Protein AF-A0A8T5UU62-F1 (afdb_monomer_lite)

Sequence (98 aa):
MIKRKKLLFLLTGALVLIFVFSVSPNSNSTIYYDDPNVVAYPRSSGTLEGSENVIVINIYRDVEFNPYGVVNIIDELIFKNEDNNPIDSIYIGIPLER

Secondary structure (DSSP, 8-state):
---HHHHHHHHHHHHHHHHHHHT------------TT-------TTSGGGGGGEEEEEEEEEEEE-TTS-EEEEEEEEEEE-SSSPP-------PPP-

pLDDT: mean 74.61, std 17.84, range [38.0, 94.94]

Structure (mmCIF, N/CA/C/O backbone):
data_AF-A0A8T5UU62-F1
#
_entry.id   AF-A0A8T5UU62-F1
#
loop_
_atom_site.group_PDB
_atom_site.id
_atom_site.type_symbol
_atom_site.label_atom_id
_atom_site.label_alt_id
_atom_site.label_comp_id
_atom_site.label_asym_id
_atom_site.label_entity_id
_atom_site.label_seq_id
_atom_site.pdbx_PDB_ins_code
_atom_site.Cartn_x
_atom_site.Cartn_y
_atom_site.Cartn_z
_atom_site.occupancy
_atom_site.B_iso_or_equiv
_atom_site.auth_seq_id
_atom_site.auth_comp_id
_atom_site.auth_asym_id
_atom_site.auth_atom_id
_atom_site.pdbx_PDB_model_num
ATOM 1 N N . MET A 1 1 ? -10.827 31.023 40.789 1.00 60.91 1 MET A N 1
ATOM 2 C CA . MET A 1 1 ? -10.180 29.769 41.247 1.00 60.91 1 MET A CA 1
ATOM 3 C C . MET A 1 1 ? -10.877 28.573 40.617 1.00 60.91 1 MET A C 1
ATOM 5 O O . MET A 1 1 ? -12.004 28.260 40.987 1.00 60.91 1 MET A O 1
ATOM 9 N N . ILE A 1 2 ? -10.246 27.920 39.639 1.00 65.00 2 ILE A N 1
ATOM 10 C CA . ILE A 1 2 ? -10.754 26.654 39.095 1.00 65.00 2 ILE A CA 1
ATOM 11 C C . ILE A 1 2 ? -10.720 25.617 40.225 1.00 65.00 2 ILE A C 1
ATOM 13 O O . ILE A 1 2 ? -9.695 25.434 40.881 1.00 65.00 2 ILE A O 1
ATOM 17 N N . LYS A 1 3 ? -11.857 24.969 40.503 1.00 83.94 3 LYS A N 1
ATOM 18 C CA . LYS A 1 3 ? -11.939 23.915 41.526 1.00 83.94 3 LYS A CA 1
ATOM 19 C C . LYS A 1 3 ? -10.947 22.809 41.146 1.00 83.94 3 LYS A C 1
ATOM 21 O O . LYS A 1 3 ? -11.001 22.338 40.015 1.00 83.94 3 LYS A O 1
ATOM 26 N N . ARG A 1 4 ? -10.086 22.369 42.076 1.00 78.75 4 ARG A N 1
ATOM 27 C CA . ARG A 1 4 ? -9.010 21.374 41.835 1.00 78.75 4 ARG A CA 1
ATOM 28 C C . ARG A 1 4 ? -9.465 20.150 41.018 1.00 78.75 4 ARG A C 1
ATOM 30 O O . ARG A 1 4 ? -8.735 19.691 40.152 1.00 78.75 4 ARG A O 1
ATOM 37 N N . LYS A 1 5 ? -10.707 19.691 41.218 1.00 80.81 5 LYS A N 1
ATOM 38 C CA . LYS A 1 5 ? -11.334 18.592 40.457 1.00 80.81 5 LYS A CA 1
ATOM 39 C C . LYS A 1 5 ? -11.526 18.888 38.959 1.00 80.81 5 LYS A C 1
ATOM 41 O O . LYS A 1 5 ? -11.311 18.005 38.142 1.00 80.81 5 LYS A O 1
ATOM 46 N N . LYS A 1 6 ? -11.901 20.121 38.592 1.00 86.94 6 LYS A N 1
ATOM 47 C CA . LYS A 1 6 ? -12.032 20.544 37.185 1.00 86.94 6 LYS A CA 1
ATOM 48 C C . LYS A 1 6 ? -10.669 20.649 36.504 1.00 86.94 6 LYS A C 1
ATOM 50 O O . LYS A 1 6 ? -10.558 20.298 35.339 1.00 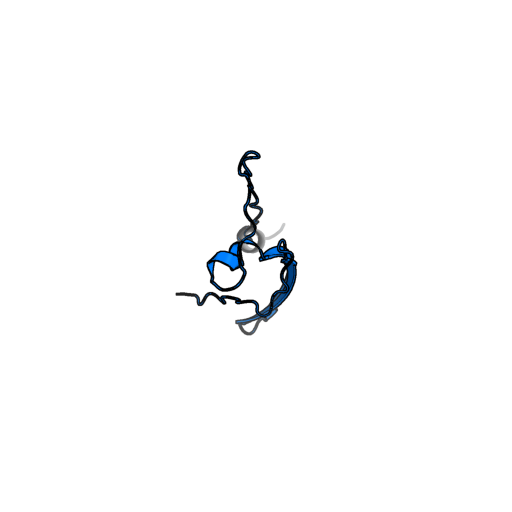86.94 6 LYS A O 1
ATOM 55 N N . LEU A 1 7 ? -9.651 21.105 37.238 1.00 90.50 7 LEU A N 1
ATOM 56 C CA . LEU A 1 7 ? -8.283 21.164 36.728 1.00 90.50 7 LEU A CA 1
ATOM 57 C C . LEU A 1 7 ? -7.742 19.757 36.461 1.00 90.50 7 LEU A C 1
ATOM 59 O O . LEU A 1 7 ? -7.221 19.526 35.381 1.00 90.50 7 LEU A O 1
ATOM 63 N N . LEU A 1 8 ? -7.947 18.817 37.392 1.00 88.81 8 LEU A N 1
ATOM 64 C CA . LEU A 1 8 ? -7.571 17.413 37.199 1.00 88.81 8 LEU A CA 1
ATOM 65 C C . LEU A 1 8 ? -8.244 16.809 35.965 1.00 88.81 8 LEU A C 1
ATOM 67 O O . LEU A 1 8 ? -7.545 16.271 35.121 1.00 88.81 8 LEU A O 1
ATOM 71 N N . PHE A 1 9 ? -9.561 16.973 35.815 1.00 91.62 9 PHE A N 1
ATOM 72 C CA . PHE A 1 9 ? -10.295 16.451 34.657 1.00 91.62 9 PHE A CA 1
ATOM 73 C C . PHE A 1 9 ? -9.756 16.983 33.319 1.00 91.62 9 PHE A C 1
ATOM 75 O O . PHE A 1 9 ? -9.581 16.225 32.369 1.00 91.62 9 PHE A O 1
ATOM 82 N N . LEU A 1 10 ? -9.450 18.282 33.260 1.00 91.81 10 LEU A N 1
ATOM 83 C CA . LEU A 1 10 ? -8.920 18.928 32.059 1.00 91.81 10 LEU A CA 1
ATOM 84 C C . LEU A 1 10 ? -7.506 18.421 31.728 1.00 91.81 10 LEU A C 1
ATOM 86 O O . LEU A 1 10 ? -7.193 18.175 30.567 1.00 91.81 10 LEU A O 1
ATOM 90 N N . LEU A 1 11 ? -6.687 18.192 32.757 1.00 93.00 11 LEU A N 1
ATOM 91 C CA . LEU A 1 11 ? -5.332 17.660 32.623 1.00 93.00 11 LEU A CA 1
ATOM 92 C C . LEU A 1 11 ? -5.344 16.204 32.145 1.00 93.00 11 LEU A C 1
ATOM 94 O O . LEU A 1 11 ? -4.595 15.855 31.239 1.00 93.00 11 LEU A O 1
ATOM 98 N N . THR A 1 12 ? -6.231 15.370 32.698 1.00 93.81 12 THR A N 1
ATOM 99 C CA . THR A 1 12 ? -6.384 13.975 32.261 1.00 93.81 12 THR A CA 1
ATOM 100 C C . THR A 1 12 ? -6.873 13.898 30.815 1.00 93.81 12 THR A C 1
ATOM 102 O O . THR A 1 12 ? -6.314 13.138 30.031 1.00 93.81 12 THR A O 1
ATOM 105 N N . GLY A 1 13 ? -7.855 14.720 30.430 1.00 93.19 13 GLY A N 1
ATOM 106 C CA . GLY A 1 13 ? -8.356 14.767 29.052 1.00 93.19 13 GLY A CA 1
ATOM 107 C C . GLY A 1 13 ? -7.294 15.202 28.037 1.00 93.19 13 GLY A C 1
ATOM 108 O O . GLY A 1 13 ? -7.167 14.588 26.980 1.00 93.19 13 GLY A O 1
ATOM 109 N N . ALA A 1 14 ? -6.480 16.206 28.377 1.00 94.06 14 ALA A N 1
ATOM 110 C CA . ALA A 1 14 ? -5.369 16.639 27.530 1.00 94.06 14 ALA A CA 1
ATOM 111 C C . ALA A 1 14 ? -4.313 15.535 27.347 1.00 94.06 14 ALA A C 1
ATOM 113 O O . ALA A 1 14 ? -3.791 15.350 26.251 1.00 94.06 14 ALA A O 1
ATOM 114 N N . LEU A 1 15 ? -4.032 14.771 28.405 1.00 93.69 15 LEU A N 1
ATOM 115 C CA . LEU A 1 15 ? -3.036 13.701 28.380 1.00 93.69 15 LEU A CA 1
ATOM 116 C C . LEU A 1 15 ? -3.487 12.517 27.511 1.00 93.69 15 LEU A C 1
ATOM 118 O O . LEU A 1 15 ? -2.688 11.976 26.752 1.00 93.69 15 LEU A O 1
ATOM 122 N N . VAL A 1 16 ? -4.780 12.177 27.557 1.00 92.00 16 VAL A N 1
ATOM 123 C CA . VAL A 1 16 ? -5.385 11.174 26.664 1.00 92.00 16 VAL A CA 1
ATOM 124 C C . VAL A 1 16 ? -5.298 11.619 25.202 1.00 92.00 16 VAL A C 1
ATOM 126 O O . VAL A 1 16 ? -4.907 10.824 24.353 1.00 92.00 16 VAL A O 1
ATOM 129 N N . LEU A 1 17 ? -5.595 12.888 24.904 1.00 89.19 17 LEU A N 1
ATOM 130 C CA . LEU A 1 17 ? -5.485 13.426 23.543 1.00 89.19 17 LEU A CA 1
ATOM 131 C C . LEU A 1 17 ? -4.051 13.341 23.001 1.00 89.19 17 LEU A C 1
ATOM 133 O O . LEU A 1 17 ? -3.853 12.863 21.889 1.00 89.19 17 LEU A O 1
ATOM 137 N N . ILE A 1 18 ? -3.050 13.746 23.789 1.00 91.31 18 ILE A N 1
ATOM 138 C CA . ILE A 1 18 ? -1.632 13.656 23.393 1.00 91.31 18 ILE A CA 1
ATOM 139 C C . ILE A 1 18 ? -1.235 12.204 23.111 1.00 91.31 18 ILE A C 1
ATOM 141 O O . ILE A 1 18 ? -0.560 11.936 22.119 1.00 91.31 18 ILE A O 1
ATOM 145 N N . PHE A 1 19 ? -1.671 11.269 23.958 1.00 88.44 19 PHE A N 1
ATOM 146 C CA . PHE A 1 19 ? -1.359 9.855 23.781 1.00 88.44 19 PHE A CA 1
ATOM 147 C C . PHE A 1 19 ? -1.902 9.320 22.450 1.00 88.44 19 PHE A C 1
ATOM 149 O O . PHE A 1 19 ? -1.150 8.708 21.698 1.00 88.44 19 PHE A O 1
ATOM 156 N N . VAL A 1 20 ? -3.155 9.632 22.104 1.00 82.69 20 VAL A N 1
ATOM 157 C CA . VAL A 1 20 ? -3.779 9.205 20.838 1.00 82.69 20 VAL A CA 1
ATOM 158 C C . VAL A 1 20 ? -3.011 9.715 19.612 1.00 82.69 20 VAL A C 1
ATOM 160 O O . VAL A 1 20 ? -2.785 8.946 18.682 1.00 82.69 20 VAL A O 1
ATOM 163 N N . PHE A 1 21 ? -2.543 10.967 19.612 1.00 78.38 21 PHE A N 1
ATOM 164 C CA . PHE A 1 21 ? -1.771 11.511 18.482 1.00 78.38 21 PHE A CA 1
ATOM 165 C C . PHE A 1 21 ? -0.311 11.032 18.436 1.00 78.38 21 PHE A C 1
ATOM 167 O O . PHE A 1 21 ? 0.314 11.081 17.380 1.00 78.38 21 PHE A O 1
ATOM 174 N N . SER A 1 22 ? 0.243 10.548 19.553 1.00 78.38 22 SER A N 1
ATOM 175 C CA . SER A 1 22 ? 1.636 10.082 19.617 1.00 78.38 22 SER A CA 1
ATOM 176 C C . SER A 1 22 ? 1.879 8.719 18.962 1.00 78.38 22 SER A C 1
ATOM 178 O O . SER A 1 22 ? 3.015 8.403 18.622 1.00 78.38 22 SER A O 1
ATOM 180 N N . VAL A 1 23 ? 0.829 7.917 18.759 1.00 72.50 23 VAL A N 1
ATOM 181 C CA . VAL A 1 23 ? 0.936 6.553 18.209 1.00 72.50 23 VAL A CA 1
ATOM 182 C C . VAL A 1 23 ? 0.909 6.542 16.670 1.00 72.50 23 VAL A C 1
ATOM 184 O O . VAL A 1 23 ? 0.859 5.481 16.061 1.00 72.50 23 VAL A O 1
ATOM 187 N N . SER A 1 24 ? 0.991 7.698 16.001 1.00 63.50 24 SER A N 1
ATOM 188 C CA . SER A 1 24 ? 1.102 7.738 14.537 1.00 63.50 24 SER A CA 1
ATOM 189 C C . SER A 1 24 ? 2.483 7.227 14.086 1.00 63.50 24 SER A C 1
ATOM 191 O O . SER A 1 24 ? 3.488 7.875 14.397 1.00 63.50 24 SER A O 1
ATOM 193 N N . PRO A 1 25 ? 2.585 6.108 13.342 1.00 58.62 25 PRO A N 1
ATOM 194 C CA . PRO A 1 25 ? 3.865 5.644 12.827 1.00 58.62 25 PRO A CA 1
ATOM 195 C C . PRO A 1 25 ? 4.357 6.606 11.738 1.00 58.62 25 PRO A C 1
ATOM 197 O O . PRO A 1 25 ? 3.724 6.771 10.699 1.00 58.62 25 PRO A O 1
ATOM 200 N N . ASN A 1 26 ? 5.495 7.255 11.982 1.00 51.72 26 ASN A N 1
ATOM 201 C CA . ASN A 1 26 ? 6.214 8.028 10.973 1.00 51.72 26 ASN A CA 1
ATOM 202 C C . ASN A 1 26 ? 7.140 7.073 10.207 1.00 51.72 26 ASN A C 1
ATOM 204 O O . ASN A 1 26 ? 8.286 6.853 10.602 1.00 51.72 26 ASN A O 1
ATOM 208 N N . SER A 1 27 ? 6.622 6.429 9.163 1.00 50.59 27 SER A N 1
ATOM 209 C CA . SER A 1 27 ? 7.392 5.503 8.332 1.00 50.59 27 SER A CA 1
ATOM 210 C C . SER A 1 27 ? 8.119 6.254 7.216 1.00 50.59 27 SER A C 1
ATOM 212 O O . SER A 1 27 ? 7.658 6.278 6.079 1.00 50.59 27 SER A O 1
ATOM 214 N N . ASN A 1 28 ? 9.277 6.835 7.533 1.00 50.31 28 ASN A N 1
ATOM 215 C CA . ASN A 1 28 ? 10.258 7.226 6.523 1.00 50.31 28 ASN A CA 1
ATOM 216 C C . ASN A 1 28 ? 11.421 6.237 6.566 1.00 50.31 28 ASN A C 1
ATOM 218 O O . ASN A 1 28 ? 12.323 6.362 7.394 1.00 50.31 28 ASN A O 1
ATOM 222 N N . SER A 1 29 ? 11.417 5.259 5.665 1.00 52.12 29 SER A N 1
ATOM 223 C CA . SER A 1 29 ? 12.588 4.421 5.420 1.00 52.12 29 SER A CA 1
ATOM 224 C C . SER A 1 29 ? 12.805 4.246 3.925 1.00 52.12 29 SER A C 1
ATOM 226 O O . SER A 1 29 ? 12.074 3.505 3.273 1.00 52.12 29 SER A O 1
ATOM 228 N N . THR A 1 30 ? 13.853 4.874 3.400 1.00 43.50 30 THR A N 1
ATOM 229 C CA . THR A 1 30 ? 14.473 4.466 2.137 1.00 43.50 30 THR A CA 1
ATOM 230 C C . THR A 1 30 ? 15.985 4.512 2.316 1.00 43.50 30 THR A C 1
ATOM 232 O O . THR A 1 30 ? 16.570 5.590 2.405 1.00 43.50 30 THR A O 1
ATOM 235 N N . ILE A 1 31 ? 16.611 3.340 2.389 1.00 46.50 31 ILE A N 1
ATOM 236 C CA . ILE A 1 31 ? 18.047 3.168 2.162 1.00 46.50 31 ILE A CA 1
ATOM 237 C C . ILE A 1 31 ? 18.150 2.256 0.942 1.00 46.50 31 ILE A C 1
ATOM 239 O O . ILE A 1 31 ? 17.780 1.089 1.029 1.00 46.50 31 ILE A O 1
ATOM 243 N N . TYR A 1 32 ? 18.627 2.797 -0.177 1.00 38.00 32 TYR A N 1
ATOM 244 C CA . TYR A 1 32 ? 19.044 2.025 -1.347 1.00 38.00 32 TYR A CA 1
ATOM 245 C C . TYR A 1 32 ? 20.568 2.140 -1.461 1.00 38.00 32 TYR A C 1
ATOM 247 O O . TYR A 1 32 ? 21.106 3.247 -1.493 1.00 38.00 32 TYR A O 1
ATOM 255 N N . TYR A 1 33 ? 21.254 0.997 -1.469 1.00 46.53 33 TYR A N 1
ATOM 256 C CA . TYR A 1 33 ? 22.664 0.873 -1.832 1.00 46.53 33 TYR A CA 1
ATOM 257 C C . TYR A 1 33 ? 22.722 0.103 -3.152 1.00 46.53 33 TYR A C 1
ATOM 259 O O . TYR A 1 33 ? 22.505 -1.105 -3.137 1.00 46.53 33 TYR A O 1
ATOM 267 N N . ASP A 1 34 ? 23.037 0.784 -4.253 1.00 49.22 34 ASP A N 1
ATOM 268 C CA . ASP A 1 34 ? 23.368 0.132 -5.524 1.00 49.22 34 ASP A CA 1
ATOM 269 C C . ASP A 1 34 ? 24.892 0.136 -5.730 1.00 49.22 34 ASP A C 1
ATOM 271 O O . ASP A 1 34 ? 25.543 1.183 -5.674 1.00 49.22 34 ASP A O 1
ATOM 275 N N . ASP A 1 35 ? 25.466 -1.054 -5.937 1.00 46.72 35 ASP A N 1
ATOM 276 C CA . ASP A 1 35 ? 26.869 -1.270 -6.315 1.00 46.72 35 ASP A CA 1
ATOM 277 C C . ASP A 1 35 ? 27.031 -1.035 -7.833 1.00 46.72 35 ASP A C 1
ATOM 279 O O . ASP A 1 35 ? 26.376 -1.711 -8.631 1.00 46.72 35 ASP A O 1
ATOM 283 N N . PRO A 1 36 ? 27.894 -0.102 -8.274 1.00 54.66 36 PRO A N 1
ATOM 284 C CA . PRO A 1 36 ? 27.974 0.331 -9.671 1.00 54.66 36 PRO A CA 1
ATOM 285 C C . PRO A 1 36 ? 28.644 -0.658 -10.650 1.00 54.66 36 PRO A C 1
ATOM 287 O O . PRO A 1 36 ? 28.833 -0.297 -11.811 1.00 54.66 36 PRO A O 1
ATOM 290 N N . ASN A 1 37 ? 29.033 -1.874 -10.240 1.00 45.09 37 ASN A N 1
ATOM 291 C CA . ASN A 1 37 ? 29.907 -2.744 -11.053 1.00 45.09 37 ASN A CA 1
ATOM 292 C C . ASN A 1 37 ? 29.269 -4.009 -11.663 1.00 45.09 37 ASN A C 1
ATOM 294 O O . ASN A 1 37 ? 29.997 -4.858 -12.184 1.00 45.09 37 ASN A O 1
ATOM 298 N N . VAL A 1 38 ? 27.944 -4.171 -11.654 1.00 47.38 38 VAL A N 1
ATOM 299 C CA . VAL A 1 38 ? 27.306 -5.363 -12.249 1.00 47.38 38 VAL A CA 1
ATOM 300 C C . VAL A 1 38 ? 26.876 -5.091 -13.695 1.00 47.38 38 VAL A C 1
ATOM 302 O O . VAL A 1 38 ? 25.926 -4.362 -13.959 1.00 47.38 38 VAL A O 1
ATOM 305 N N . VAL A 1 39 ? 27.574 -5.703 -14.657 1.00 49.34 39 VAL A N 1
ATOM 306 C CA . VAL A 1 39 ? 27.209 -5.683 -16.085 1.00 49.34 39 VAL A CA 1
ATOM 307 C C . VAL A 1 39 ? 25.959 -6.548 -16.304 1.00 49.34 39 VAL A C 1
ATOM 309 O O . VAL A 1 39 ? 26.017 -7.770 -16.157 1.00 49.34 39 VAL A O 1
ATOM 312 N N . ALA A 1 40 ? 24.829 -5.926 -16.651 1.00 47.84 40 ALA A N 1
ATOM 313 C CA . ALA A 1 40 ? 23.552 -6.606 -16.873 1.00 47.84 40 ALA A CA 1
ATOM 314 C C . ALA A 1 40 ? 23.418 -7.130 -18.318 1.00 47.84 40 ALA A C 1
ATOM 316 O O . ALA A 1 40 ? 23.481 -6.372 -19.284 1.00 47.84 40 ALA A O 1
ATOM 317 N N . TYR A 1 41 ? 23.218 -8.443 -18.467 1.00 45.06 41 TYR A N 1
ATOM 318 C CA . TYR A 1 41 ? 22.770 -9.067 -19.719 1.00 45.06 41 TYR A CA 1
ATOM 319 C C . TYR A 1 41 ? 21.260 -8.833 -19.914 1.00 45.06 41 TYR A C 1
ATOM 321 O O . TYR A 1 41 ? 20.547 -8.785 -18.912 1.00 45.06 41 TYR A O 1
ATOM 329 N N . PRO A 1 42 ? 20.744 -8.737 -21.156 1.00 45.69 42 PRO A N 1
ATOM 330 C CA . PRO A 1 42 ? 19.311 -8.563 -21.398 1.00 45.69 42 PRO A CA 1
ATOM 331 C C . PRO A 1 42 ? 18.537 -9.801 -20.920 1.00 45.69 42 PRO A C 1
ATOM 333 O O . PRO A 1 42 ? 18.731 -10.901 -21.446 1.00 45.69 42 PRO A O 1
ATOM 336 N N . ARG A 1 43 ? 17.688 -9.629 -19.898 1.00 48.78 43 ARG A N 1
ATOM 337 C CA . ARG A 1 43 ? 16.904 -10.706 -19.274 1.00 48.78 43 ARG A CA 1
ATOM 338 C C . ARG A 1 43 ? 15.528 -10.803 -19.939 1.00 48.78 43 ARG A C 1
ATOM 340 O O . ARG A 1 43 ? 14.909 -9.806 -20.290 1.00 48.78 43 ARG A O 1
ATOM 347 N N . SER A 1 44 ? 15.099 -12.032 -20.215 1.00 44.75 44 SER A N 1
ATOM 348 C CA . SER A 1 44 ? 13.855 -12.335 -20.928 1.00 44.75 44 SER A CA 1
ATOM 349 C C . SER A 1 44 ? 12.672 -12.312 -19.956 1.00 44.75 44 SER A C 1
ATOM 351 O O . SER A 1 44 ? 12.703 -12.993 -18.938 1.00 44.75 44 SER A O 1
ATOM 353 N N . SER A 1 45 ? 11.614 -11.569 -20.292 1.00 48.09 45 SER A N 1
ATOM 354 C CA . SER A 1 45 ? 10.439 -11.287 -19.449 1.00 48.09 45 SER A CA 1
ATOM 355 C C . SER A 1 45 ? 9.426 -12.445 -19.326 1.00 48.09 45 SER A C 1
ATOM 357 O O . SER A 1 45 ? 8.241 -12.208 -19.114 1.00 48.09 45 SER A O 1
ATOM 359 N N . GLY A 1 46 ? 9.856 -13.698 -19.517 1.00 47.97 46 GLY A N 1
ATOM 360 C CA . GLY A 1 46 ? 8.965 -14.870 -19.585 1.00 47.97 46 GLY A CA 1
ATOM 361 C C . GLY A 1 46 ? 8.783 -15.651 -18.275 1.00 47.97 46 GLY A C 1
ATOM 362 O O . GLY A 1 46 ? 7.884 -16.485 -18.183 1.00 47.97 46 GLY A O 1
ATOM 363 N N . THR A 1 47 ? 9.620 -15.411 -17.266 1.00 51.31 47 THR A N 1
ATOM 364 C CA . THR A 1 47 ? 9.561 -16.042 -15.935 1.00 51.31 47 THR A CA 1
ATOM 365 C C . THR A 1 47 ? 9.464 -14.960 -14.850 1.00 51.31 47 THR A C 1
ATOM 367 O O . THR A 1 47 ? 9.764 -13.797 -15.103 1.00 51.31 47 THR A O 1
ATOM 370 N N . LEU A 1 48 ? 9.052 -15.314 -13.623 1.00 52.72 48 LEU A N 1
ATOM 371 C CA . LEU A 1 48 ? 9.040 -14.403 -12.455 1.00 52.72 48 LEU A CA 1
ATOM 372 C C . LEU A 1 48 ? 10.407 -13.738 -12.176 1.00 52.72 48 LEU A C 1
ATOM 374 O O . LEU A 1 48 ? 10.452 -12.738 -11.471 1.00 52.72 48 LEU A O 1
ATOM 378 N N . GLU A 1 49 ? 11.491 -14.252 -12.766 1.00 50.44 49 GLU A N 1
ATOM 379 C CA . GLU A 1 49 ? 12.819 -13.617 -12.840 1.00 50.44 49 GLU A CA 1
ATOM 380 C C . GLU A 1 49 ? 12.845 -12.309 -13.656 1.00 50.44 49 GLU A C 1
ATOM 382 O O . GLU A 1 49 ? 13.877 -11.661 -13.705 1.00 50.44 49 GLU A O 1
ATOM 387 N N . GLY A 1 50 ? 11.744 -11.894 -14.293 1.00 52.56 50 GLY A N 1
ATOM 388 C CA . GLY A 1 50 ? 11.600 -10.576 -14.927 1.00 52.56 50 GLY A CA 1
ATOM 389 C C . GLY A 1 50 ? 10.830 -9.547 -14.091 1.00 52.56 50 GLY A C 1
ATOM 390 O O . GLY A 1 50 ? 10.742 -8.389 -14.492 1.00 52.56 50 GLY A O 1
ATOM 391 N N . SER A 1 51 ? 10.258 -9.926 -12.936 1.00 57.72 51 SER A N 1
ATOM 392 C CA . SER A 1 51 ? 9.514 -8.968 -12.093 1.00 57.72 51 SER A CA 1
ATOM 393 C C . SER A 1 51 ? 10.431 -7.963 -11.390 1.00 57.72 51 SER A C 1
ATOM 395 O O . SER A 1 51 ? 9.984 -6.887 -11.001 1.00 57.72 51 SER A O 1
ATOM 397 N N . GLU A 1 52 ? 11.720 -8.294 -11.288 1.00 57.94 52 GLU A N 1
ATOM 398 C CA . GLU A 1 52 ? 12.787 -7.440 -10.763 1.00 57.94 52 GLU A CA 1
ATOM 399 C C . GLU A 1 52 ? 13.003 -6.155 -11.578 1.00 57.94 52 GLU A C 1
ATOM 401 O O . GLU A 1 52 ? 13.514 -5.179 -11.037 1.00 57.94 52 GLU A O 1
ATOM 406 N N . ASN A 1 53 ? 12.540 -6.114 -12.833 1.00 69.00 53 ASN A N 1
ATOM 407 C CA . ASN A 1 53 ? 12.746 -4.984 -13.744 1.00 69.00 53 ASN A CA 1
ATOM 408 C C . ASN A 1 53 ? 11.526 -4.053 -13.855 1.00 69.00 53 ASN A C 1
ATOM 410 O O . ASN A 1 53 ? 11.542 -3.083 -14.619 1.00 69.00 53 ASN A O 1
ATOM 414 N N . VAL A 1 54 ? 10.459 -4.327 -13.095 1.00 78.56 54 VAL A N 1
ATOM 415 C CA . VAL A 1 54 ? 9.294 -3.443 -12.974 1.00 78.56 54 VAL A CA 1
ATOM 416 C C . VAL A 1 54 ? 9.308 -2.822 -11.590 1.00 78.56 54 VAL A C 1
ATOM 418 O O . VAL A 1 54 ? 8.845 -3.409 -10.614 1.00 78.56 54 VAL A O 1
ATOM 421 N N . ILE A 1 55 ? 9.843 -1.610 -11.503 1.00 85.44 55 ILE A N 1
ATOM 422 C CA . ILE A 1 55 ? 9.980 -0.911 -10.229 1.00 85.44 55 ILE A CA 1
ATOM 423 C C . ILE A 1 55 ? 8.796 0.027 -9.997 1.00 85.44 55 ILE A C 1
ATOM 425 O O . ILE A 1 55 ? 8.326 0.719 -10.904 1.00 85.44 55 ILE A O 1
ATOM 429 N N . VAL A 1 56 ? 8.313 0.076 -8.758 1.00 86.81 56 VAL A N 1
ATOM 430 C CA . VAL A 1 56 ? 7.347 1.094 -8.333 1.00 86.81 56 VAL A CA 1
ATOM 431 C C . VAL A 1 56 ? 8.127 2.363 -8.020 1.00 86.81 56 VAL A C 1
ATOM 433 O O . VAL A 1 56 ? 8.894 2.398 -7.061 1.00 86.81 56 VAL A O 1
ATOM 436 N N . ILE A 1 57 ? 7.948 3.403 -8.830 1.00 92.62 57 ILE A N 1
ATOM 437 C CA . ILE A 1 57 ? 8.658 4.677 -8.649 1.00 92.62 57 ILE A CA 1
ATOM 438 C C . ILE A 1 57 ? 7.883 5.660 -7.778 1.00 92.62 57 ILE A C 1
ATOM 440 O O . ILE A 1 57 ? 8.477 6.585 -7.227 1.00 92.62 57 ILE A O 1
ATOM 444 N N . ASN A 1 58 ? 6.565 5.486 -7.662 1.00 91.31 58 ASN A N 1
ATOM 445 C CA . ASN A 1 58 ? 5.744 6.325 -6.805 1.00 91.31 58 ASN A CA 1
ATOM 446 C C . ASN A 1 58 ? 4.477 5.603 -6.343 1.00 91.31 58 ASN A C 1
ATOM 448 O O . ASN A 1 58 ? 3.918 4.782 -7.073 1.00 91.31 58 ASN A O 1
ATOM 452 N N . ILE A 1 59 ? 4.036 5.949 -5.136 1.00 93.56 59 ILE A N 1
ATOM 453 C CA . ILE A 1 59 ? 2.808 5.470 -4.510 1.00 93.56 59 ILE A CA 1
ATOM 454 C C . ILE A 1 59 ? 2.128 6.677 -3.875 1.00 93.56 59 ILE A C 1
ATOM 456 O O . ILE A 1 59 ? 2.640 7.241 -2.907 1.00 93.56 59 ILE A O 1
ATOM 460 N N . TYR A 1 60 ? 0.960 7.038 -4.390 1.00 94.19 60 TYR A N 1
ATOM 461 C CA . TYR A 1 60 ? 0.056 7.963 -3.720 1.00 94.19 60 TYR A CA 1
ATOM 462 C C . TYR A 1 60 ? -1.046 7.147 -3.060 1.00 94.19 60 TYR A C 1
ATOM 464 O O . TYR A 1 60 ? -1.751 6.401 -3.734 1.00 94.19 60 TYR A O 1
ATOM 472 N N . ARG A 1 61 ? -1.156 7.254 -1.736 1.00 93.38 61 ARG A N 1
ATOM 473 C CA . ARG A 1 61 ? -2.117 6.494 -0.938 1.00 93.38 61 ARG A CA 1
ATOM 474 C C . ARG A 1 61 ? -2.986 7.440 -0.130 1.00 93.38 61 ARG A C 1
ATOM 476 O O . ARG A 1 61 ? -2.477 8.130 0.753 1.00 93.38 61 ARG A O 1
ATOM 483 N N . ASP A 1 62 ? -4.287 7.363 -0.364 1.00 94.94 62 ASP A N 1
ATOM 484 C CA . ASP A 1 62 ? -5.306 8.001 0.457 1.00 94.94 62 ASP A CA 1
ATOM 485 C C . ASP A 1 62 ? -6.004 6.945 1.315 1.00 94.94 62 ASP A C 1
ATOM 487 O O . ASP A 1 62 ? -6.517 5.942 0.814 1.00 94.94 62 ASP A O 1
ATOM 491 N N . VAL A 1 63 ? -6.014 7.166 2.631 1.00 94.12 63 VAL A N 1
ATOM 492 C CA . VAL A 1 63 ? -6.675 6.277 3.593 1.00 94.12 63 VAL A CA 1
ATOM 493 C C . VAL A 1 63 ? -7.791 7.031 4.298 1.00 94.12 63 VAL A C 1
ATOM 495 O O . VAL A 1 63 ? -7.549 8.015 4.998 1.00 94.12 63 VAL A O 1
ATOM 498 N N . GLU A 1 64 ? -9.015 6.539 4.149 1.00 92.69 64 GLU A N 1
ATOM 499 C CA . GLU A 1 64 ? -10.193 7.062 4.827 1.00 92.69 64 GLU A CA 1
ATOM 500 C C . GLU A 1 64 ? -10.610 6.116 5.955 1.00 92.69 64 GLU A C 1
ATOM 502 O O . GLU A 1 64 ? -10.939 4.949 5.731 1.00 92.69 64 GLU A O 1
ATOM 507 N N . PHE A 1 65 ? -10.636 6.646 7.178 1.00 92.75 65 PHE A N 1
ATOM 508 C CA . PHE A 1 65 ? -11.155 5.947 8.347 1.00 92.75 65 PHE A CA 1
ATOM 509 C C . PHE A 1 65 ? -12.570 6.416 8.643 1.00 92.75 65 PHE A C 1
ATOM 511 O O . PHE A 1 65 ? -12.803 7.580 8.974 1.00 92.75 65 PHE A O 1
ATOM 518 N N . ASN A 1 66 ? -13.516 5.489 8.584 1.00 88.25 66 ASN A N 1
ATOM 519 C CA . ASN A 1 66 ? -14.888 5.770 8.949 1.00 88.25 66 ASN A CA 1
ATOM 520 C C . ASN A 1 66 ? -15.144 5.432 10.438 1.00 88.25 66 ASN A C 1
ATOM 522 O O . ASN A 1 66 ? -14.713 4.372 10.901 1.00 8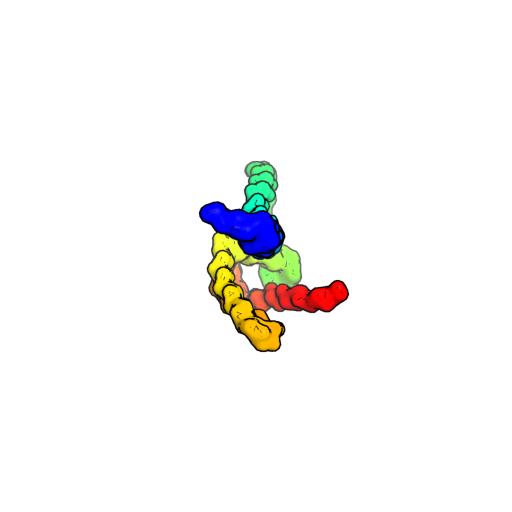8.25 66 ASN A O 1
ATOM 526 N N . PRO A 1 67 ? -15.905 6.258 11.190 1.00 88.81 67 PRO A N 1
ATOM 527 C CA . PRO A 1 67 ? -16.358 5.946 12.553 1.00 88.81 67 PRO A CA 1
ATOM 528 C C . PRO A 1 67 ? -17.076 4.597 12.725 1.00 88.81 67 PRO A C 1
ATOM 530 O O . PRO A 1 67 ? -17.156 4.089 13.841 1.00 88.81 67 PRO A O 1
ATOM 533 N N . TYR A 1 68 ? -17.596 4.010 11.645 1.00 91.50 68 TYR A N 1
ATOM 534 C CA . TYR A 1 68 ? -18.220 2.685 11.639 1.00 91.50 68 TYR A CA 1
ATOM 535 C C . TYR A 1 68 ? -17.212 1.523 11.558 1.00 91.50 68 TYR A C 1
ATOM 537 O O . TYR A 1 68 ? -17.624 0.373 11.440 1.00 91.50 68 TYR A O 1
ATOM 545 N N . GLY A 1 69 ? -15.904 1.799 11.622 1.00 84.25 69 GLY A N 1
ATOM 546 C CA . GLY A 1 69 ? -14.855 0.773 11.595 1.00 84.25 69 GLY A CA 1
ATOM 547 C C . GLY A 1 69 ? -14.52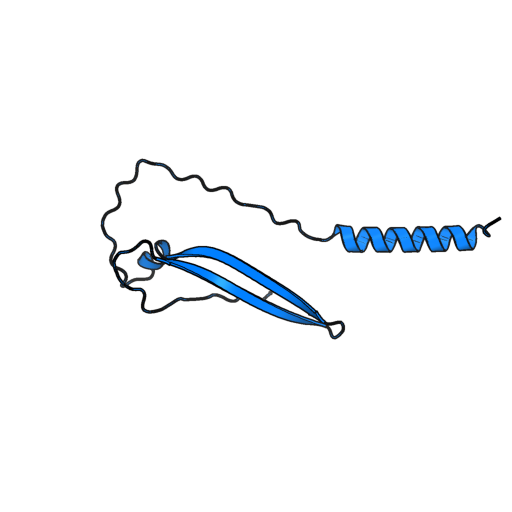3 0.256 10.194 1.00 84.25 69 GLY A C 1
ATOM 548 O O . GLY A 1 69 ? -13.946 -0.818 10.061 1.00 84.25 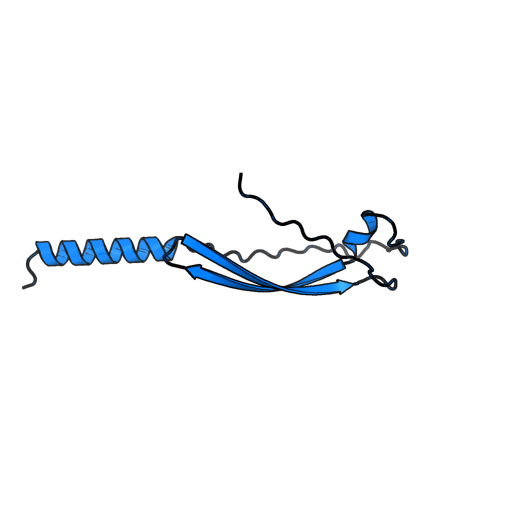69 GLY A O 1
ATOM 549 N N . VAL A 1 70 ? -14.892 1.005 9.153 1.00 92.69 70 VAL A N 1
ATOM 550 C CA . VAL A 1 70 ? -14.530 0.709 7.761 1.00 92.69 70 VAL A CA 1
ATOM 551 C C . VAL A 1 70 ? -13.316 1.548 7.383 1.00 92.69 70 VAL A C 1
ATOM 553 O O . VAL A 1 70 ? -13.284 2.747 7.668 1.00 92.69 70 VAL A O 1
ATOM 556 N N . VAL A 1 71 ? -12.334 0.915 6.743 1.00 89.31 71 VAL A N 1
ATOM 557 C CA . VAL A 1 71 ? -11.143 1.577 6.206 1.00 89.31 71 VAL A CA 1
ATOM 558 C C . VAL A 1 71 ? -11.183 1.465 4.689 1.00 89.31 71 VAL A C 1
ATOM 560 O O . VAL A 1 71 ? -11.182 0.354 4.159 1.00 89.31 71 VAL A O 1
ATOM 563 N N . ASN A 1 72 ? -11.217 2.603 4.001 1.00 90.44 72 ASN A N 1
ATOM 564 C CA . ASN A 1 72 ? -11.058 2.652 2.551 1.00 90.44 72 ASN A CA 1
ATOM 565 C C . ASN A 1 72 ? -9.616 3.053 2.238 1.00 90.44 72 ASN A C 1
ATOM 567 O O . ASN A 1 72 ? -9.126 4.048 2.768 1.00 90.44 72 ASN A O 1
ATOM 571 N N . ILE A 1 73 ? -8.948 2.287 1.380 1.00 90.75 73 ILE A N 1
ATOM 572 C CA . ILE A 1 73 ? -7.590 2.575 0.908 1.00 90.75 73 ILE A CA 1
ATOM 573 C C . ILE A 1 73 ? -7.671 2.757 -0.604 1.00 90.75 73 ILE A C 1
ATOM 575 O O . ILE A 1 73 ? -8.139 1.861 -1.308 1.00 90.75 73 ILE A O 1
ATOM 579 N N . ILE A 1 74 ? -7.244 3.920 -1.085 1.00 92.81 74 ILE A N 1
ATOM 580 C CA . ILE A 1 74 ? -7.186 4.266 -2.504 1.00 92.81 74 ILE A CA 1
ATOM 581 C C . ILE A 1 74 ? -5.717 4.491 -2.850 1.00 92.81 74 ILE A C 1
ATOM 583 O O . ILE A 1 74 ? -5.096 5.414 -2.328 1.00 92.81 74 ILE A O 1
ATOM 587 N N . ASP A 1 75 ? -5.180 3.643 -3.728 1.00 91.12 75 ASP A N 1
ATOM 588 C CA . ASP A 1 75 ? -3.781 3.687 -4.150 1.00 91.12 75 ASP A CA 1
ATOM 589 C C . ASP A 1 75 ? -3.668 4.048 -5.638 1.00 91.12 75 ASP A C 1
ATOM 591 O O . ASP A 1 75 ? -4.278 3.405 -6.494 1.00 91.12 75 ASP A O 1
ATOM 595 N N . GLU A 1 76 ? -2.824 5.029 -5.948 1.00 93.50 76 GLU A N 1
ATOM 596 C CA . GLU A 1 76 ? -2.301 5.296 -7.286 1.00 93.50 76 GLU A CA 1
ATOM 597 C C . GLU A 1 76 ? -0.825 4.880 -7.328 1.00 93.50 76 GLU A C 1
ATOM 599 O O . GLU A 1 76 ? 0.027 5.431 -6.625 1.00 93.50 76 GLU A O 1
ATOM 604 N N . LEU A 1 77 ? -0.529 3.870 -8.148 1.00 91.25 77 LEU A N 1
ATOM 605 C CA . LEU A 1 77 ? 0.797 3.272 -8.285 1.00 91.25 77 LEU A CA 1
ATOM 606 C C . LEU A 1 77 ? 1.396 3.650 -9.640 1.00 91.25 77 LEU A C 1
ATOM 608 O O . LEU A 1 77 ? 0.797 3.381 -10.682 1.00 91.25 77 LEU A O 1
ATOM 612 N N . ILE A 1 78 ? 2.601 4.223 -9.631 1.00 90.56 78 ILE A N 1
ATOM 613 C CA . ILE A 1 78 ? 3.356 4.518 -10.851 1.00 90.56 78 ILE A CA 1
ATOM 614 C C . ILE A 1 78 ? 4.481 3.497 -10.989 1.00 90.56 78 ILE A C 1
ATOM 616 O O . ILE A 1 78 ? 5.409 3.456 -10.177 1.00 90.56 78 ILE A O 1
ATOM 620 N N . PHE A 1 79 ? 4.405 2.695 -12.048 1.00 87.75 79 PHE A N 1
ATOM 621 C CA . PHE A 1 79 ? 5.408 1.692 -12.389 1.00 87.75 79 PHE A CA 1
ATOM 622 C C . PHE A 1 79 ? 6.329 2.207 -13.491 1.00 87.75 79 PHE A C 1
ATOM 624 O O . PHE A 1 79 ? 5.885 2.862 -14.437 1.00 87.75 79 PHE A O 1
ATOM 631 N N . LYS A 1 80 ? 7.610 1.860 -13.398 1.00 86.19 80 LYS A N 1
ATOM 632 C CA . LYS A 1 80 ? 8.585 2.030 -14.469 1.00 86.19 80 LYS A CA 1
ATOM 633 C C . LYS A 1 80 ? 9.064 0.652 -14.905 1.00 86.19 80 LYS A C 1
ATOM 635 O O . LYS A 1 80 ? 9.602 -0.101 -14.101 1.00 86.19 80 LYS A O 1
ATOM 640 N N . ASN A 1 81 ? 8.867 0.355 -16.184 1.00 86.06 81 ASN A N 1
ATOM 641 C CA . ASN A 1 81 ? 9.499 -0.781 -16.831 1.00 86.06 81 ASN A CA 1
ATOM 642 C C . ASN A 1 81 ? 10.928 -0.393 -17.214 1.00 86.06 81 ASN A C 1
ATOM 644 O O . ASN A 1 81 ? 11.110 0.556 -17.980 1.00 86.06 81 ASN A O 1
ATOM 648 N N . GLU A 1 82 ? 11.923 -1.081 -16.671 1.00 84.62 82 GLU A N 1
ATOM 649 C CA . GLU A 1 82 ? 13.324 -0.864 -17.044 1.00 84.62 82 GLU A CA 1
ATOM 650 C C . GLU A 1 82 ? 13.757 -1.733 -18.233 1.00 84.62 82 GLU A C 1
ATOM 652 O O . GLU A 1 82 ? 14.810 -1.484 -18.820 1.00 84.62 82 GLU A O 1
ATOM 657 N N . ASP A 1 83 ? 12.913 -2.682 -18.650 1.00 80.50 83 ASP A N 1
ATOM 658 C CA . ASP A 1 83 ? 13.144 -3.504 -19.830 1.00 80.50 83 ASP A CA 1
ATOM 659 C C . ASP A 1 83 ? 12.620 -2.865 -21.121 1.00 80.50 83 ASP A C 1
ATOM 661 O O . ASP A 1 83 ? 11.629 -2.135 -21.165 1.00 80.50 83 ASP A O 1
ATOM 665 N N . ASN A 1 84 ? 13.259 -3.240 -22.230 1.00 74.75 84 ASN A N 1
ATOM 666 C CA . ASN A 1 84 ? 12.808 -2.887 -23.579 1.00 74.75 84 ASN A CA 1
ATOM 667 C C . ASN A 1 84 ? 11.631 -3.748 -24.071 1.00 74.75 84 ASN A C 1
ATOM 669 O O . ASN A 1 84 ? 11.072 -3.472 -25.133 1.00 74.75 84 ASN A O 1
ATOM 673 N N . ASN A 1 85 ? 11.271 -4.800 -23.332 1.00 74.25 85 ASN A N 1
ATOM 674 C CA . ASN A 1 85 ? 10.135 -5.654 -23.658 1.00 74.25 85 ASN A CA 1
ATOM 675 C C . ASN A 1 85 ? 8.874 -5.121 -22.965 1.00 74.25 85 ASN A C 1
ATOM 677 O O . ASN A 1 85 ? 8.942 -4.753 -21.793 1.00 74.25 85 ASN A O 1
ATOM 681 N N . PRO A 1 86 ? 7.721 -5.070 -23.652 1.00 76.56 86 PRO A N 1
ATOM 682 C CA . PRO A 1 86 ? 6.473 -4.632 -23.043 1.00 76.56 86 PRO A CA 1
ATOM 683 C C . PRO A 1 86 ? 6.025 -5.603 -21.944 1.00 76.56 86 PRO A C 1
ATOM 685 O O . PRO A 1 86 ? 6.143 -6.818 -22.092 1.00 76.56 86 PRO A O 1
ATOM 688 N N . ILE A 1 87 ? 5.468 -5.050 -20.867 1.00 75.25 87 ILE A N 1
ATOM 689 C CA . ILE A 1 87 ? 4.836 -5.820 -19.792 1.00 75.25 87 ILE A CA 1
ATOM 690 C C . ILE A 1 87 ? 3.401 -6.140 -20.208 1.00 75.25 87 ILE A C 1
ATOM 692 O O . ILE A 1 87 ? 2.671 -5.256 -20.661 1.00 75.25 87 ILE A O 1
ATOM 696 N N . ASP A 1 88 ? 2.987 -7.390 -20.028 1.00 78.56 88 AS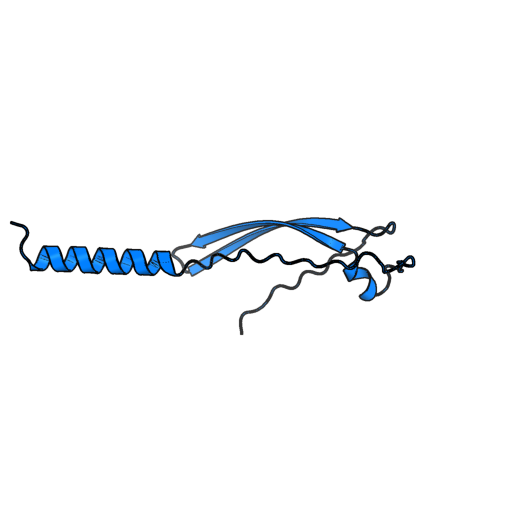P A N 1
ATOM 697 C CA . ASP A 1 88 ? 1.627 -7.855 -20.309 1.00 78.56 88 ASP A CA 1
ATOM 698 C C . ASP A 1 88 ? 0.736 -7.922 -19.056 1.00 78.56 88 ASP A C 1
ATOM 700 O O . ASP A 1 88 ? -0.491 -7.891 -19.164 1.00 78.56 88 ASP A O 1
ATOM 704 N N . SER A 1 89 ? 1.337 -7.996 -17.867 1.00 78.12 89 SER A N 1
ATOM 705 C CA . SER A 1 89 ? 0.641 -8.232 -16.606 1.00 78.12 89 SER A CA 1
ATOM 706 C C . SER A 1 89 ? 1.419 -7.706 -15.393 1.00 78.12 89 SER A C 1
ATOM 708 O O . SER A 1 89 ? 2.646 -7.652 -15.386 1.00 78.12 89 SER A O 1
ATOM 710 N N . ILE A 1 90 ? 0.691 -7.307 -14.343 1.00 77.44 90 ILE A N 1
ATOM 711 C CA . ILE A 1 90 ? 1.253 -6.874 -13.054 1.00 77.44 90 ILE A CA 1
ATOM 712 C C . ILE A 1 90 ? 0.577 -7.684 -11.948 1.00 77.44 90 ILE A C 1
ATOM 714 O O . ILE A 1 90 ? -0.652 -7.750 -11.882 1.00 77.44 90 ILE A O 1
ATOM 718 N N . TYR A 1 91 ? 1.378 -8.289 -11.071 1.00 79.44 91 TYR A N 1
ATOM 719 C CA . TYR A 1 91 ? 0.886 -9.018 -9.905 1.00 79.44 91 TYR A CA 1
ATOM 720 C C . TYR A 1 91 ? 0.938 -8.133 -8.657 1.00 79.44 91 TYR A C 1
ATOM 722 O O . TYR A 1 91 ? 1.994 -7.606 -8.313 1.00 79.44 91 TYR A O 1
ATOM 730 N N . ILE A 1 92 ? -0.192 -7.995 -7.958 1.00 81.81 92 ILE A N 1
ATOM 731 C CA . ILE A 1 92 ? -0.300 -7.196 -6.731 1.00 81.81 92 ILE A CA 1
AT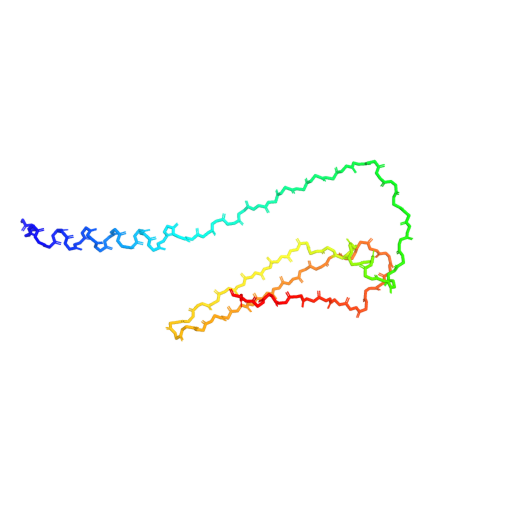OM 732 C C . ILE A 1 92 ? -0.734 -8.112 -5.587 1.00 81.81 92 ILE A C 1
ATOM 734 O O . ILE A 1 92 ? -1.818 -8.694 -5.613 1.00 81.81 92 ILE A O 1
ATOM 738 N N . GLY A 1 93 ? 0.120 -8.233 -4.571 1.00 82.19 93 GLY A N 1
ATOM 739 C CA . GLY A 1 93 ? -0.203 -8.944 -3.339 1.00 82.19 93 GLY A CA 1
ATOM 740 C C . GLY A 1 93 ? -0.915 -8.028 -2.348 1.00 82.19 93 GLY A C 1
ATOM 741 O O . GLY A 1 93 ? -0.362 -7.002 -1.960 1.00 82.19 93 GLY A O 1
ATOM 742 N N . ILE A 1 94 ? -2.110 -8.419 -1.903 1.00 82.56 94 ILE A N 1
ATOM 743 C CA . ILE A 1 94 ? -2.811 -7.751 -0.800 1.00 82.56 94 ILE A CA 1
ATOM 744 C C . ILE A 1 94 ? -2.555 -8.572 0.470 1.00 82.56 94 ILE A C 1
ATOM 746 O O . ILE A 1 94 ? -3.011 -9.719 0.542 1.00 82.56 94 ILE A O 1
ATOM 750 N N . PRO A 1 95 ? -1.799 -8.049 1.453 1.00 79.19 95 PRO A N 1
ATOM 751 C CA . PRO A 1 95 ? -1.556 -8.772 2.690 1.00 79.19 95 PRO A CA 1
ATOM 752 C C . PRO A 1 95 ? -2.869 -8.938 3.458 1.00 79.19 95 PRO A C 1
ATOM 754 O O . PRO A 1 95 ? -3.630 -7.989 3.631 1.00 79.19 95 PRO A O 1
ATOM 757 N N . LEU A 1 96 ? -3.118 -10.156 3.932 1.00 81.38 96 LEU A N 1
ATOM 758 C CA . LEU A 1 96 ? -4.169 -10.431 4.905 1.00 81.38 96 LEU A CA 1
ATOM 759 C C . LEU A 1 96 ? -3.526 -10.373 6.291 1.00 81.38 96 LEU A C 1
ATOM 761 O O . LEU A 1 96 ? -2.523 -11.055 6.521 1.00 81.38 96 LEU A O 1
ATOM 765 N N . GLU A 1 97 ? -4.068 -9.557 7.196 1.00 73.00 97 GLU A N 1
ATOM 766 C CA . GLU A 1 97 ? -3.647 -9.593 8.599 1.00 73.00 97 GLU A CA 1
ATOM 767 C C . GLU A 1 97 ? -3.881 -11.008 9.163 1.00 73.00 97 GLU A C 1
ATOM 769 O O . GLU A 1 97 ? -4.924 -11.621 8.917 1.00 73.00 97 GLU A O 1
ATOM 774 N N . ARG A 1 98 ? -2.873 -11.545 9.861 1.00 52.91 98 ARG A N 1
ATOM 775 C CA . ARG A 1 98 ? -2.941 -12.805 10.616 1.00 52.91 98 ARG A CA 1
ATOM 776 C C . ARG A 1 98 ? -3.109 -12.518 12.096 1.00 52.91 98 ARG A C 1
ATOM 778 O O . ARG A 1 98 ? -2.401 -11.607 12.576 1.00 52.91 98 ARG A O 1
#

Foldseek 3Di:
DPDPVNVVVVVVVVVVVVVVVVPDDPDDDDDDDDDPPDDDDQDDCPDPVQVVQKDFPDKDWDWDQDPVRDIDIDIDTDIDGNHPDDDPDDDDDDDDDD

Radius of gyration: 24.05 Å; chains: 1; bounding box: 48×46×66 Å